Protein AF-A0A7Y0XBG4-F1 (afdb_monomer_lite)

Foldseek 3Di:
DDLVVLLVVVVVVCVVPVDDDLVNSCVVVVDDSVSSVVSVVD

Structure (mmCIF, N/CA/C/O backbone):
data_AF-A0A7Y0XBG4-F1
#
_entry.id   AF-A0A7Y0XBG4-F1
#
loop_
_atom_site.group_PDB
_atom_site.id
_atom_site.type_symbol
_atom_site.label_atom_id
_atom_site.label_alt_id
_atom_site.label_comp_id
_atom_site.label_asym_id
_atom_site.label_entity_id
_atom_site.label_seq_id
_atom_site.pdbx_PDB_ins_code
_atom_site.Cartn_x
_atom_site.Cartn_y
_atom_site.Cartn_z
_atom_site.occupancy
_atom_site.B_iso_or_equiv
_atom_site.auth_seq_id
_atom_site.auth_comp_id
_atom_site.auth_asym_id
_atom_site.auth_atom_id
_atom_site.pdbx_PDB_model_num
ATOM 1 N N . MET A 1 1 ? 10.282 2.478 -1.384 1.00 81.25 1 MET A N 1
ATOM 2 C CA . MET A 1 1 ? 9.305 1.375 -1.466 1.00 81.25 1 MET A CA 1
ATOM 3 C C . MET A 1 1 ? 8.947 1.109 -2.921 1.00 81.25 1 MET A C 1
ATOM 5 O O . MET A 1 1 ? 8.541 2.036 -3.624 1.00 81.25 1 MET A O 1
ATOM 9 N N . ILE A 1 2 ? 9.123 -0.129 -3.385 1.00 92.75 2 ILE A N 1
ATOM 10 C CA . ILE A 1 2 ? 8.720 -0.547 -4.742 1.00 92.75 2 ILE A CA 1
ATOM 11 C C . ILE A 1 2 ? 7.207 -0.846 -4.793 1.00 92.75 2 ILE A C 1
ATOM 13 O O . ILE A 1 2 ? 6.617 -1.090 -3.742 1.00 92.75 2 ILE A O 1
ATOM 17 N N . PRO A 1 3 ? 6.556 -0.863 -5.974 1.00 93.94 3 PRO A N 1
ATOM 18 C CA . PRO A 1 3 ? 5.105 -1.073 -6.066 1.00 93.9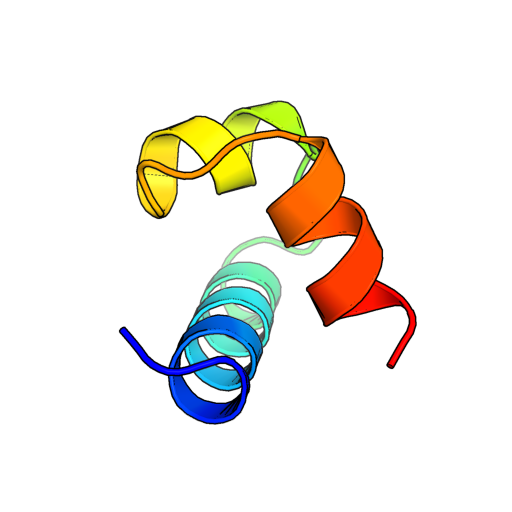4 3 PRO A CA 1
ATOM 19 C C . PRO A 1 3 ? 4.606 -2.336 -5.349 1.00 93.94 3 PRO A C 1
ATOM 21 O O . PRO A 1 3 ? 3.689 -2.258 -4.539 1.00 93.94 3 PRO A O 1
ATOM 24 N N . ALA A 1 4 ? 5.278 -3.474 -5.550 1.00 94.50 4 ALA A N 1
ATOM 25 C CA . ALA A 1 4 ? 4.887 -4.746 -4.939 1.00 94.50 4 ALA A CA 1
ATOM 26 C C . ALA A 1 4 ? 4.960 -4.736 -3.400 1.00 94.50 4 ALA A C 1
ATOM 28 O O . ALA A 1 4 ? 4.154 -5.372 -2.728 1.00 94.50 4 ALA A O 1
ATOM 29 N N . GLU A 1 5 ? 5.925 -4.016 -2.829 1.00 95.88 5 GLU A N 1
ATOM 30 C CA . GLU A 1 5 ? 6.050 -3.857 -1.379 1.00 95.88 5 GLU A CA 1
ATOM 31 C C . GLU A 1 5 ? 4.880 -3.031 -0.832 1.00 95.88 5 GLU A C 1
ATOM 33 O O . GLU A 1 5 ? 4.230 -3.442 0.124 1.00 95.88 5 GLU A O 1
ATOM 38 N N . ARG A 1 6 ? 4.534 -1.933 -1.512 1.00 96.12 6 ARG A N 1
ATOM 39 C CA . ARG A 1 6 ? 3.412 -1.071 -1.130 1.00 96.12 6 ARG A CA 1
ATOM 40 C C . ARG A 1 6 ? 2.074 -1.791 -1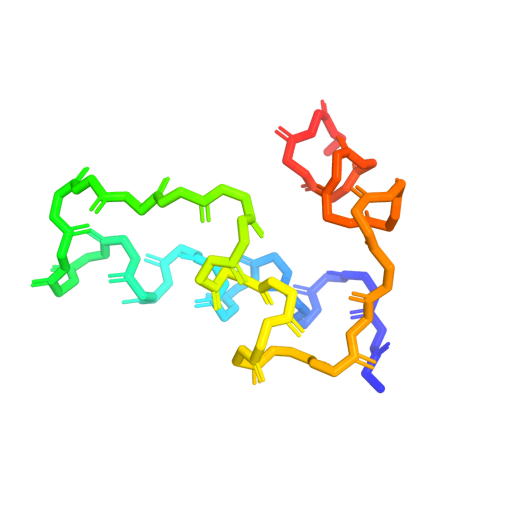.184 1.00 96.12 6 ARG A C 1
ATOM 42 O O . ARG A 1 6 ? 1.277 -1.659 -0.265 1.00 96.12 6 ARG A O 1
ATOM 49 N N . GLN A 1 7 ? 1.852 -2.589 -2.223 1.00 95.44 7 GLN A N 1
ATOM 50 C CA . GLN A 1 7 ? 0.651 -3.414 -2.349 1.00 95.44 7 GLN A CA 1
ATOM 51 C C . GLN A 1 7 ? 0.511 -4.398 -1.185 1.00 95.44 7 GLN A C 1
ATOM 53 O O . GLN A 1 7 ? -0.565 -4.510 -0.603 1.00 95.44 7 GLN A O 1
ATOM 58 N N . ARG A 1 8 ? 1.606 -5.058 -0.780 1.00 96.00 8 ARG A N 1
ATOM 59 C CA . ARG A 1 8 ? 1.599 -5.930 0.407 1.00 96.00 8 ARG A CA 1
ATOM 60 C C . ARG A 1 8 ? 1.263 -5.152 1.676 1.00 96.00 8 ARG A C 1
ATOM 62 O O . ARG A 1 8 ? 0.485 -5.644 2.486 1.00 96.00 8 ARG A O 1
ATOM 69 N N . THR A 1 9 ? 1.803 -3.945 1.841 1.00 96.12 9 THR A N 1
ATOM 70 C CA . THR A 1 9 ? 1.458 -3.086 2.980 1.00 96.12 9 THR A CA 1
ATOM 71 C C . THR A 1 9 ? -0.020 -2.695 2.968 1.00 96.12 9 THR A C 1
ATOM 73 O O . THR A 1 9 ? -0.665 -2.816 4.001 1.00 96.12 9 THR A O 1
ATOM 76 N N . ILE A 1 10 ? -0.583 -2.304 1.818 1.00 95.75 10 ILE A N 1
ATOM 77 C CA . ILE A 1 10 ? -2.015 -1.976 1.682 1.00 95.75 10 ILE A CA 1
ATOM 78 C C . ILE A 1 10 ? -2.887 -3.168 2.100 1.00 95.75 10 ILE A C 1
ATOM 80 O O . ILE A 1 10 ? -3.812 -3.000 2.889 1.00 95.75 10 ILE A O 1
ATOM 84 N N . LEU A 1 11 ? -2.569 -4.379 1.629 1.00 95.88 11 LEU A N 1
ATOM 85 C CA . LEU A 1 11 ? -3.306 -5.595 1.996 1.00 95.88 11 LEU A CA 1
ATOM 86 C C . LEU A 1 11 ? -3.179 -5.931 3.488 1.00 95.88 11 LEU A C 1
ATOM 88 O O . LEU A 1 11 ? -4.159 -6.333 4.108 1.00 95.88 11 LEU A O 1
ATOM 92 N N . SER A 1 12 ? -1.995 -5.734 4.071 1.00 96.44 12 SER A N 1
ATOM 93 C CA . SER A 1 12 ? -1.773 -5.904 5.512 1.00 96.44 12 SER A CA 1
ATOM 94 C C . SER A 1 12 ? -2.591 -4.904 6.334 1.00 96.44 12 SER A C 1
ATOM 96 O O . SER A 1 12 ? -3.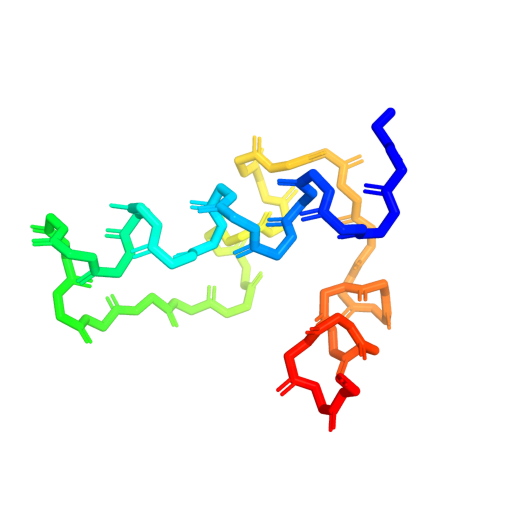172 -5.260 7.351 1.00 96.44 12 SER A O 1
ATOM 98 N N . LEU A 1 13 ? -2.696 -3.648 5.895 1.00 95.69 13 LEU A N 1
ATOM 99 C CA . LEU A 1 13 ? -3.541 -2.659 6.567 1.00 95.69 13 LEU A CA 1
ATOM 100 C C . LEU A 1 13 ? -5.025 -3.049 6.472 1.00 95.69 13 LEU A C 1
ATOM 102 O O . LEU A 1 13 ? -5.725 -3.026 7.482 1.00 95.69 13 LEU A O 1
ATOM 106 N N . LEU A 1 14 ? -5.481 -3.496 5.295 1.00 94.81 14 LEU A N 1
ATOM 107 C CA . LEU A 1 14 ? -6.859 -3.959 5.087 1.00 94.81 14 LEU A CA 1
ATOM 108 C C . LEU A 1 14 ? -7.221 -5.194 5.923 1.00 94.81 14 LEU A C 1
ATOM 110 O O . LEU A 1 14 ? -8.377 -5.360 6.299 1.00 94.81 14 LEU A O 1
ATOM 114 N N . SER A 1 15 ? -6.255 -6.060 6.248 1.00 95.00 15 SER A N 1
ATOM 115 C CA . SER A 1 15 ? -6.523 -7.214 7.116 1.00 95.00 15 SER A CA 1
ATOM 116 C C . SER A 1 15 ? -6.786 -6.823 8.572 1.00 95.00 15 SER A C 1
ATOM 118 O O . SER A 1 15 ? -7.359 -7.615 9.313 1.00 95.00 15 SER A O 1
ATOM 120 N N . HIS A 1 16 ? -6.342 -5.636 8.995 1.00 93.88 16 HIS A N 1
ATOM 121 C CA . HIS A 1 16 ? -6.579 -5.105 10.341 1.00 93.88 16 HIS A CA 1
ATOM 122 C C . HIS A 1 16 ? -7.768 -4.140 10.377 1.00 93.88 16 HIS A C 1
ATOM 124 O O . HIS A 1 16 ? -8.435 -4.024 11.403 1.00 93.88 16 HIS A O 1
ATOM 130 N N . GLN A 1 17 ? -8.035 -3.459 9.264 1.00 93.12 17 GLN A N 1
ATOM 131 C CA . GLN A 1 17 ? -9.117 -2.500 9.117 1.00 93.12 17 GLN A CA 1
ATOM 132 C C . GLN A 1 17 ? -9.871 -2.773 7.813 1.00 93.12 17 GLN A C 1
ATOM 134 O O . GLN A 1 17 ? -9.356 -2.501 6.733 1.00 93.12 17 GLN A O 1
ATOM 139 N N . GLU A 1 18 ? -11.113 -3.259 7.910 1.00 92.31 18 GLU A N 1
ATOM 140 C CA . GLU A 1 18 ? -11.910 -3.679 6.741 1.00 92.31 18 GLU A CA 1
ATOM 141 C C . GLU A 1 18 ? -12.101 -2.580 5.682 1.00 92.31 18 GLU A C 1
ATOM 143 O O . GLU A 1 18 ? -12.294 -2.884 4.505 1.00 92.31 18 GLU A O 1
ATOM 148 N N . VAL A 1 19 ? -12.048 -1.303 6.080 1.00 95.50 19 VAL A N 1
ATOM 149 C CA . VAL A 1 19 ? -12.228 -0.157 5.181 1.00 95.50 19 VAL A CA 1
ATOM 150 C C . VAL A 1 19 ? -11.155 0.897 5.428 1.00 95.50 19 VAL A C 1
ATOM 152 O O . VAL A 1 19 ? -11.058 1.450 6.522 1.00 95.50 19 VAL A O 1
ATOM 155 N N . LEU A 1 20 ? -10.407 1.226 4.375 1.00 95.50 20 LEU A N 1
ATOM 156 C CA . LEU A 1 20 ? -9.418 2.304 4.353 1.00 95.50 20 LEU A CA 1
ATOM 157 C C . LEU A 1 20 ? -9.766 3.309 3.260 1.00 95.50 20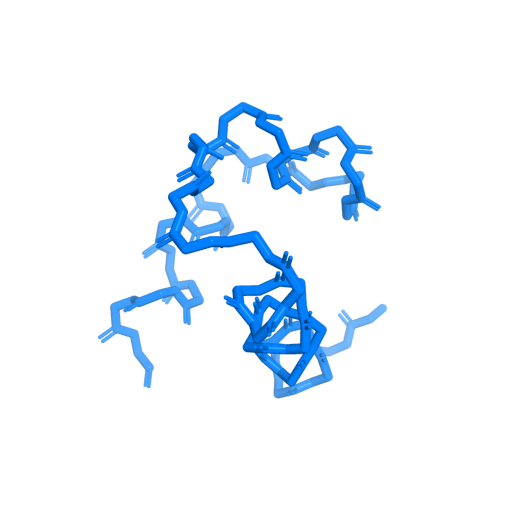 LEU A C 1
ATOM 159 O O . LEU A 1 20 ? -10.105 2.930 2.135 1.00 95.50 20 LEU A O 1
ATOM 163 N N . SER A 1 21 ? -9.652 4.597 3.572 1.00 96.25 21 SER A N 1
ATOM 164 C CA . SER A 1 21 ? -9.745 5.642 2.560 1.00 96.25 21 SER A CA 1
ATOM 165 C C . SER A 1 21 ? -8.420 5.785 1.806 1.00 96.25 21 SER A C 1
ATOM 167 O O . SER A 1 21 ? -7.347 5.426 2.291 1.00 96.25 21 SER A O 1
ATOM 169 N N . ILE A 1 22 ? -8.469 6.360 0.601 1.00 96.50 22 ILE A N 1
ATOM 170 C CA . ILE A 1 22 ? -7.243 6.661 -0.154 1.00 96.50 22 ILE A CA 1
ATOM 171 C C . ILE A 1 22 ? -6.368 7.656 0.625 1.00 96.50 22 ILE A C 1
ATOM 173 O O . ILE A 1 22 ? -5.152 7.529 0.573 1.00 96.50 22 ILE A O 1
ATOM 177 N N . SER A 1 23 ? -6.965 8.606 1.352 1.00 97.25 23 SER A N 1
ATOM 178 C CA . SER A 1 23 ? -6.247 9.548 2.223 1.00 97.25 23 SER A CA 1
ATOM 179 C C . SER A 1 23 ? -5.477 8.849 3.347 1.00 97.25 23 SER A C 1
ATOM 181 O O . SER A 1 23 ? -4.308 9.153 3.556 1.00 97.25 23 SER A O 1
ATOM 183 N N . ASP A 1 24 ? -6.070 7.844 4.000 1.00 96.44 24 ASP A N 1
ATOM 184 C CA . ASP A 1 24 ? -5.368 7.090 5.054 1.00 96.44 24 ASP A CA 1
ATOM 185 C C . ASP A 1 24 ? -4.121 6.402 4.484 1.00 96.44 24 ASP A C 1
ATOM 187 O O . ASP A 1 24 ? -3.041 6.414 5.074 1.00 96.44 24 ASP A O 1
ATOM 191 N N . LEU A 1 25 ? -4.252 5.844 3.276 1.00 96.50 25 LEU A N 1
ATOM 192 C CA . LEU A 1 25 ? -3.148 5.201 2.573 1.00 96.50 25 LEU A CA 1
ATOM 193 C C . LEU A 1 25 ? -2.071 6.200 2.136 1.00 96.50 25 LEU A C 1
ATOM 195 O O . LEU A 1 25 ? -0.889 5.858 2.182 1.00 96.50 25 LEU A O 1
ATOM 199 N N . THR A 1 26 ? -2.436 7.417 1.717 1.00 97.38 26 THR A N 1
ATOM 200 C CA . THR A 1 26 ? -1.438 8.446 1.387 1.00 97.38 26 THR A CA 1
ATOM 201 C C . THR A 1 26 ? -0.643 8.863 2.614 1.00 97.38 26 THR A C 1
ATOM 203 O O . THR A 1 26 ? 0.577 8.99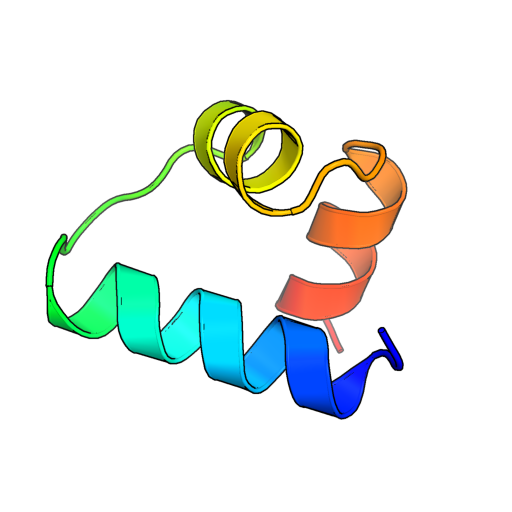1 2.515 1.00 97.38 26 THR A O 1
ATOM 206 N N . ASP A 1 27 ? -1.305 8.985 3.763 1.00 96.81 27 ASP A N 1
ATOM 207 C CA . ASP A 1 27 ? -0.669 9.375 5.020 1.00 96.81 27 ASP A CA 1
ATOM 208 C C . ASP A 1 27 ? 0.233 8.256 5.558 1.00 96.81 27 ASP A C 1
ATOM 210 O O . ASP A 1 27 ? 1.367 8.509 5.962 1.00 96.81 27 ASP A O 1
ATOM 214 N N . HIS A 1 28 ? -0.217 6.998 5.499 1.00 95.38 28 HIS A N 1
ATOM 215 C CA . HIS A 1 28 ? 0.576 5.845 5.937 1.00 95.38 28 HIS A CA 1
ATOM 216 C C . HIS A 1 28 ? 1.788 5.553 5.053 1.00 95.38 28 HIS A C 1
ATOM 218 O O . HIS A 1 28 ? 2.825 5.115 5.549 1.00 95.38 28 HIS A O 1
ATOM 224 N N . LEU A 1 29 ? 1.665 5.750 3.740 1.00 95.31 29 LEU A N 1
ATOM 225 C CA . LEU A 1 29 ? 2.696 5.345 2.782 1.00 95.31 29 LEU A CA 1
ATOM 226 C C . LEU A 1 29 ? 3.556 6.516 2.299 1.00 95.31 29 LEU A C 1
ATOM 228 O O . LEU A 1 29 ? 4.554 6.284 1.616 1.00 95.31 29 LEU A O 1
ATOM 232 N N . GLY A 1 30 ? 3.188 7.756 2.635 1.00 96.81 30 GLY A N 1
ATOM 233 C CA . GLY A 1 30 ? 3.917 8.962 2.243 1.00 96.81 30 GLY A CA 1
ATOM 234 C C . GLY A 1 30 ? 3.974 9.160 0.727 1.00 96.81 30 GLY A C 1
ATOM 235 O O . GLY A 1 30 ? 4.980 9.627 0.192 1.00 96.81 30 GLY A O 1
ATOM 236 N N . VAL A 1 31 ? 2.925 8.752 0.008 1.00 96.75 31 VAL A N 1
ATOM 237 C CA . VAL A 1 31 ? 2.847 8.850 -1.457 1.00 96.75 31 VAL A CA 1
ATOM 238 C C . VAL A 1 31 ? 1.596 9.598 -1.895 1.00 96.75 31 VAL A C 1
ATOM 240 O O . VAL A 1 31 ? 0.637 9.741 -1.147 1.00 96.75 31 VAL A O 1
ATOM 243 N N . SER A 1 32 ? 1.584 10.062 -3.144 1.00 97.69 32 SER A N 1
ATOM 244 C CA . SER A 1 32 ? 0.427 10.766 -3.696 1.00 97.69 32 SER A CA 1
ATOM 245 C C . SER A 1 32 ? -0.782 9.846 -3.897 1.00 97.69 32 SER A C 1
ATOM 247 O O . SER A 1 32 ? -0.647 8.644 -4.147 1.00 97.69 32 SER A O 1
ATOM 249 N N . HIS A 1 33 ? -1.977 10.444 -3.919 1.00 97.62 33 HIS A N 1
ATOM 250 C CA . HIS A 1 33 ? -3.223 9.748 -4.258 1.00 97.62 33 HIS A CA 1
ATOM 251 C C . HIS A 1 33 ? -3.130 8.978 -5.583 1.00 97.62 33 HIS A C 1
ATOM 253 O O . HIS A 1 33 ? -3.656 7.875 -5.698 1.00 97.62 33 HIS A O 1
ATOM 259 N N . MET A 1 34 ? -2.450 9.534 -6.593 1.00 97.69 34 MET A N 1
ATOM 260 C CA . MET A 1 34 ? -2.312 8.889 -7.904 1.00 97.69 34 MET A CA 1
ATOM 261 C C . MET A 1 34 ? -1.440 7.633 -7.858 1.00 97.69 34 MET A C 1
ATOM 263 O O . MET A 1 34 ? -1.683 6.701 -8.625 1.00 97.69 34 MET A O 1
ATOM 267 N N . THR A 1 35 ? -0.457 7.591 -6.958 1.00 97.31 35 THR A N 1
ATOM 268 C CA . THR A 1 35 ? 0.346 6.392 -6.703 1.00 97.31 35 THR A CA 1
ATOM 269 C C . THR A 1 35 ? -0.519 5.317 -6.056 1.00 97.31 35 THR A C 1
ATOM 271 O O . THR A 1 35 ? -0.639 4.244 -6.637 1.00 97.31 35 THR A O 1
ATOM 274 N N . ILE A 1 36 ? -1.237 5.640 -4.970 1.00 97.31 36 ILE A N 1
ATOM 275 C CA . ILE A 1 36 ? -2.169 4.698 -4.322 1.00 97.31 36 ILE A CA 1
ATOM 276 C C . ILE A 1 36 ? -3.193 4.152 -5.320 1.00 97.31 36 ILE A C 1
ATOM 278 O O . ILE A 1 36 ? -3.354 2.941 -5.437 1.00 97.31 36 ILE A O 1
ATOM 282 N N . ARG A 1 37 ? -3.837 5.026 -6.109 1.00 96.25 37 ARG A N 1
ATOM 283 C CA . ARG A 1 37 ? -4.800 4.609 -7.144 1.00 96.25 37 ARG A CA 1
ATOM 284 C C . ARG A 1 37 ? -4.189 3.648 -8.161 1.00 96.25 37 ARG A C 1
ATOM 286 O O . ARG A 1 37 ? -4.880 2.755 -8.632 1.00 96.25 37 ARG A O 1
ATOM 293 N N . ARG A 1 38 ? -2.916 3.822 -8.522 1.00 95.25 38 ARG A N 1
ATOM 294 C CA . ARG A 1 38 ? -2.225 2.906 -9.437 1.00 95.25 38 ARG A CA 1
ATOM 295 C C . ARG A 1 38 ? -1.966 1.552 -8.784 1.00 95.25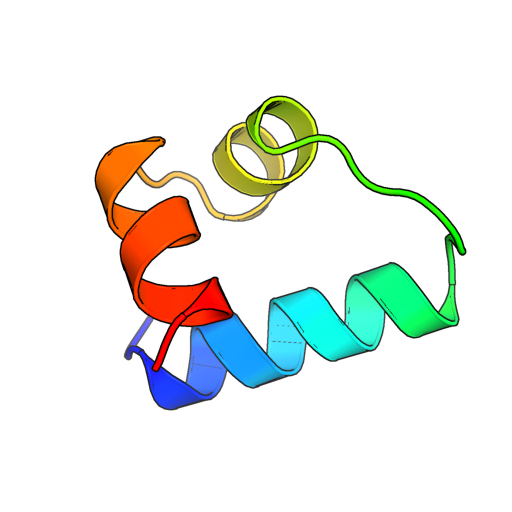 38 ARG A C 1
ATOM 297 O O . ARG A 1 38 ? -2.141 0.542 -9.455 1.00 95.25 38 ARG A O 1
ATOM 304 N N . ASP A 1 39 ? -1.566 1.541 -7.517 1.00 94.88 39 ASP A N 1
ATOM 305 C CA . ASP A 1 39 ? -1.211 0.309 -6.808 1.00 94.88 39 ASP A CA 1
ATOM 306 C C . ASP A 1 39 ? -2.421 -0.551 -6.436 1.00 94.88 39 ASP A C 1
ATOM 308 O O . ASP A 1 39 ? -2.261 -1.755 -6.305 1.00 94.88 39 ASP A O 1
ATOM 312 N N . ILE A 1 40 ? -3.614 0.035 -6.275 1.00 93.56 40 ILE A N 1
ATOM 313 C CA . ILE A 1 40 ? -4.851 -0.725 -6.009 1.00 93.56 40 ILE A CA 1
ATOM 314 C C . ILE A 1 40 ? -5.538 -1.245 -7.283 1.00 93.56 40 ILE A C 1
ATOM 316 O O . ILE A 1 40 ? -6.407 -2.105 -7.197 1.00 93.56 40 ILE A O 1
ATOM 320 N N . VAL A 1 41 ? -5.208 -0.690 -8.456 1.00 92.06 41 VAL A N 1
ATOM 321 C CA . VAL A 1 41 ? -5.803 -1.087 -9.749 1.00 92.06 41 VAL A CA 1
ATOM 322 C C . VAL A 1 41 ? -4.981 -2.169 -10.453 1.00 92.06 41 VAL A C 1
ATOM 324 O O . VAL A 1 41 ? -5.549 -2.973 -11.190 1.00 92.06 41 VAL A O 1
ATOM 327 N N . LYS A 1 42 ? -3.655 -2.145 -10.292 1.00 74.62 42 LYS A N 1
ATOM 328 C CA . LYS A 1 42 ? -2.716 -3.089 -10.913 1.00 74.62 42 LYS A CA 1
ATOM 329 C C . LYS A 1 42 ? -2.278 -4.169 -9.944 1.00 74.62 42 LYS A C 1
ATOM 331 O O . LYS A 1 42 ? -1.899 -5.248 -10.438 1.00 74.62 42 LYS A O 1
#

pLDDT: mean 94.8, std 4.09, range [74.62, 97.69]

Secondary structure (DSSP, 8-state):
--HHHHHHHHHHHHHH-S---HHHHHHHHT--HHHHHHHHH-

Organism: Vibrio parahaemolyticus (NCBI:txid670)

Radius of gyration: 9.21 Å; chains: 1; bounding box: 22×18×21 Å

InterPro domains:
  IPR001034 DeoR-type HTH domain [PF08220] (6-42)
  IPR001034 DeoR-type HTH domain [PS51000] (3-42)
  IPR001034 DeoR-type HTH domain [SM00420] (6-42)
  IPR018356 Transcription regulator, HTH DeoR-type, conserved site [PS00894] (6-40)
  IPR036388 Winged helix-like DNA-binding domain superfamily [G3DSA:1.10.10.10] (1-42)
  IPR036390 Winged helix DNA-binding domain superfamily [SSF46785] (5-41)

Sequence (42 aa):
MIPAERQRTILSLLSHQEVLSISDLTDHLGVSHMTIRRDIVK